Protein AF-A0A0F9L288-F1 (afdb_monomer)

Mean predicted aligned error: 5.24 Å

Foldseek 3Di:
DDDPPLVLLLVLLVVVQVCQAQVVPPPPDDLVNSCVVVVHDSVSSVVSNVVVCVVQVWDWDAFPVRDIHTDRCPPHPLNVVLLVVLVVLLVVQVVCCVPPVDDDDLLVSLVVSLCCSCPVVVSGDPSCSVVSSVVSSVSNVVSCVVVVVVVVVCVVPPD

Organism: NCBI:txid412755

Radius of gyration: 20.24 Å; Cα contacts (8 Å, |Δi|>4): 139; chains: 1; bounding box: 54×32×56 Å

Solvent-accessible surface area (backbone atoms only — not comparable to full-atom values): 9094 Å² total; per-residue (Å²): 134,85,72,54,70,68,58,50,48,45,52,54,19,51,50,52,46,62,62,20,27,63,87,44,63,87,61,83,72,53,66,64,62,60,21,60,79,69,77,45,59,56,70,58,40,52,55,37,35,50,54,51,34,64,78,65,56,40,47,75,45,61,48,98,85,65,48,67,27,40,43,50,77,84,75,35,66,52,61,56,50,50,54,52,52,50,50,57,50,50,54,50,51,51,50,45,26,74,76,67,70,47,84,84,57,66,67,61,54,32,53,57,46,47,50,43,38,33,77,72,64,60,61,45,57,69,90,45,45,68,58,49,41,56,54,50,38,54,56,50,54,66,72,35,48,68,56,55,51,48,54,52,50,45,58,71,76,77,104

Nearest PDB structures (foldseek):
  2h09-assembly1_A-2  TM=3.855E-01  e=2.113E-01  Escherichia coli
  8har-assembly1_B  TM=3.071E-01  e=1.374E-01  Streptomyces sp. KO-3988
  3hhg-assembly1_D  TM=3.409E-01  e=6.200E-01  Neisseria meningitidis serogroup B
  3eco-assembly1_A  TM=4.172E-01  e=1.724E+00  Staphylococcus aureus subsp. aureus Mu50
  2obp-assembly2_B  TM=4.384E-01  e=2.381E+00  Cupriavidus pinatubonensis JMP134

Sequence (159 aa):
RKVPHNLFKFFIAAYYVISRHPFSFPAHEPKKDFCLKFGLPVSSLEYCVEKITDSLNYIKILDDMNFPYFIDPKRDISLNFIKKLIKVKVDKAMMSFLLSNQSINSQILTEELVYEIIFRQKAFPEELFRQLYEIVFEYIERAFDDYHQYIKLQKKYFI

pLDDT: mean 90.77, std 8.03, range [44.53, 97.25]

Secondary structure (DSSP, 8-state):
-PPPHHHHHHHHHHHHHHHTSGGG-S----HHHHHHHHT--HHHHHHHHHHHHHHHTPEEEE-TT--EEEE-TTT-HHHHHHHHHHHHHHHHHHHHHHHH-PPP-HHHHHHHHHHIIIIIT--S-GGGHHHHHHHHHHHHHHHTHHHHHHHHHHHHHT-

Structure (mmCIF, N/CA/C/O backbone):
data_AF-A0A0F9L288-F1
#
_entry.id   AF-A0A0F9L288-F1
#
loop_
_atom_site.group_PDB
_atom_site.id
_atom_site.type_symbol
_atom_site.label_atom_id
_atom_site.label_alt_id
_atom_site.label_comp_id
_atom_site.label_asym_id
_atom_site.label_entity_id
_atom_site.label_seq_id
_atom_site.pdbx_PDB_ins_code
_atom_site.Cartn_x
_atom_site.Cartn_y
_atom_site.Cartn_z
_atom_site.occupancy
_atom_site.B_iso_or_equiv
_atom_site.auth_seq_id
_atom_site.auth_comp_id
_atom_site.auth_asym_id
_atom_site.auth_atom_id
_atom_site.pdbx_PDB_model_num
ATOM 1 N N . ARG A 1 1 ? 20.272 -17.267 -27.330 1.00 44.53 1 ARG A N 1
ATOM 2 C CA . ARG A 1 1 ? 18.807 -17.492 -27.459 1.00 44.53 1 ARG A CA 1
ATOM 3 C C . ARG A 1 1 ? 18.125 -16.126 -27.361 1.00 44.53 1 ARG A C 1
ATOM 5 O O . ARG A 1 1 ? 18.382 -15.445 -26.380 1.00 44.53 1 ARG A O 1
ATOM 12 N N . LYS A 1 2 ? 17.367 -15.670 -28.373 1.00 53.25 2 LYS A N 1
ATOM 13 C CA . LYS A 1 2 ? 16.670 -14.368 -28.314 1.00 53.25 2 LYS A CA 1
ATOM 14 C C . LYS A 1 2 ? 15.412 -14.524 -27.458 1.00 53.25 2 LYS A C 1
ATOM 16 O O . LYS A 1 2 ? 14.553 -15.333 -27.795 1.00 53.25 2 LYS A O 1
ATOM 21 N N . VAL A 1 3 ? 15.329 -13.794 -26.349 1.00 58.62 3 VAL A N 1
ATOM 22 C CA . VAL A 1 3 ? 14.095 -13.690 -25.560 1.00 58.62 3 VAL A CA 1
ATOM 23 C C . VAL A 1 3 ? 13.034 -13.033 -26.452 1.00 58.62 3 VAL A C 1
ATOM 25 O O . VAL A 1 3 ? 13.350 -12.025 -27.091 1.00 58.62 3 VAL A O 1
ATOM 28 N N . PRO A 1 4 ? 11.805 -13.576 -26.548 1.00 68.50 4 PRO A N 1
ATOM 29 C CA . PRO A 1 4 ? 10.732 -12.932 -27.295 1.00 68.50 4 PRO A CA 1
ATOM 30 C C . PRO A 1 4 ? 10.560 -11.485 -26.835 1.00 68.50 4 PRO A C 1
ATOM 32 O O . PRO A 1 4 ? 10.517 -11.220 -25.634 1.00 68.50 4 PRO A O 1
ATOM 35 N N . HIS A 1 5 ? 10.457 -10.547 -27.779 1.00 67.19 5 HIS A N 1
ATOM 36 C CA . HIS A 1 5 ? 10.475 -9.116 -27.466 1.00 67.19 5 HIS A CA 1
ATOM 37 C C . HIS A 1 5 ? 9.385 -8.729 -26.451 1.00 67.19 5 HIS A C 1
ATOM 39 O O . HIS A 1 5 ? 9.647 -7.955 -25.540 1.00 67.19 5 HIS A O 1
ATOM 45 N N . ASN A 1 6 ? 8.205 -9.353 -26.524 1.00 78.62 6 ASN A N 1
ATOM 46 C CA . ASN A 1 6 ? 7.125 -9.143 -25.555 1.00 78.62 6 ASN A CA 1
ATOM 47 C C . ASN A 1 6 ? 7.486 -9.628 -24.142 1.00 78.62 6 ASN A C 1
ATOM 49 O O . ASN A 1 6 ? 7.215 -8.928 -23.172 1.00 78.62 6 ASN A O 1
ATOM 53 N N . LEU A 1 7 ? 8.143 -10.785 -24.017 1.00 88.12 7 LEU A N 1
ATOM 54 C CA . LEU A 1 7 ? 8.556 -11.321 -22.717 1.00 88.12 7 LEU A CA 1
ATOM 55 C C . LEU A 1 7 ? 9.617 -10.430 -22.061 1.00 88.12 7 LEU A C 1
ATOM 57 O O . LEU A 1 7 ? 9.555 -10.188 -20.860 1.00 88.12 7 LEU A O 1
ATOM 61 N N . PHE A 1 8 ? 10.548 -9.893 -22.854 1.00 92.06 8 PHE A N 1
ATOM 62 C CA . PHE A 1 8 ? 11.544 -8.942 -22.360 1.00 92.06 8 PHE A CA 1
ATOM 63 C C . PHE A 1 8 ? 10.887 -7.677 -21.790 1.00 92.06 8 PHE A C 1
ATOM 65 O O . PHE A 1 8 ? 11.235 -7.253 -20.694 1.00 92.06 8 PHE A O 1
ATOM 72 N N . LYS A 1 9 ? 9.881 -7.114 -22.474 1.00 93.69 9 LYS A N 1
ATOM 73 C CA . LYS A 1 9 ? 9.147 -5.931 -21.989 1.00 93.69 9 LYS A CA 1
ATOM 74 C C . LYS A 1 9 ? 8.468 -6.175 -20.643 1.00 93.69 9 LYS A C 1
ATOM 76 O O . LYS A 1 9 ? 8.636 -5.373 -19.729 1.00 93.69 9 LYS A O 1
ATOM 81 N N . PHE A 1 10 ? 7.754 -7.294 -20.505 1.00 95.06 10 PHE A N 1
ATOM 82 C CA . PHE A 1 10 ? 7.113 -7.664 -19.240 1.00 95.06 10 PHE A CA 1
ATOM 83 C C . PHE A 1 10 ? 8.128 -7.931 -18.128 1.00 95.06 10 PHE A C 1
ATOM 85 O O . PHE A 1 10 ? 7.889 -7.546 -16.988 1.00 95.06 10 PHE A O 1
ATOM 92 N N . PHE A 1 11 ? 9.276 -8.529 -18.449 1.00 95.69 11 PHE A N 1
ATOM 93 C CA . PHE A 1 11 ? 10.349 -8.733 -17.480 1.00 95.69 11 PHE A CA 1
ATOM 94 C C . PHE A 1 11 ? 10.903 -7.401 -16.952 1.00 95.69 11 PHE A C 1
ATOM 96 O O . PHE A 1 11 ? 11.005 -7.212 -15.742 1.00 95.69 11 PHE A O 1
ATOM 103 N N . ILE A 1 12 ? 11.196 -6.447 -17.842 1.00 96.62 12 ILE A N 1
ATOM 104 C CA . ILE A 1 12 ? 11.671 -5.111 -17.455 1.00 96.62 12 ILE A CA 1
ATOM 105 C C . ILE A 1 12 ? 10.601 -4.336 -16.674 1.00 96.62 12 ILE A C 1
ATOM 107 O O . ILE A 1 12 ? 10.924 -3.660 -15.701 1.00 96.62 12 ILE A O 1
ATOM 111 N N . ALA A 1 13 ? 9.327 -4.467 -17.043 1.00 96.75 13 ALA A N 1
ATOM 112 C CA . ALA A 1 13 ? 8.226 -3.860 -16.300 1.00 96.75 13 ALA A CA 1
ATOM 113 C C . ALA A 1 13 ? 8.060 -4.459 -14.895 1.00 96.75 13 ALA A C 1
ATOM 115 O O . ALA A 1 13 ? 7.889 -3.715 -13.934 1.00 96.75 13 ALA A O 1
ATOM 116 N N . ALA A 1 14 ? 8.178 -5.780 -14.746 1.00 96.31 14 ALA A N 1
ATOM 117 C CA . ALA A 1 14 ? 8.169 -6.428 -13.437 1.00 96.31 14 ALA A CA 1
ATOM 118 C C . ALA A 1 14 ? 9.354 -5.962 -12.576 1.00 96.31 14 ALA A C 1
ATOM 120 O O . ALA A 1 14 ? 9.183 -5.669 -11.394 1.00 96.31 14 ALA A O 1
ATOM 121 N N . TYR A 1 15 ? 10.539 -5.822 -13.179 1.00 96.69 15 TYR A N 1
ATOM 122 C CA . TYR A 1 15 ? 11.702 -5.254 -12.503 1.00 96.69 15 TYR A CA 1
ATOM 123 C C . TYR A 1 15 ? 11.456 -3.806 -12.056 1.00 96.69 15 TYR A C 1
ATOM 125 O O . TYR A 1 15 ? 11.752 -3.472 -10.911 1.00 96.69 15 TYR A O 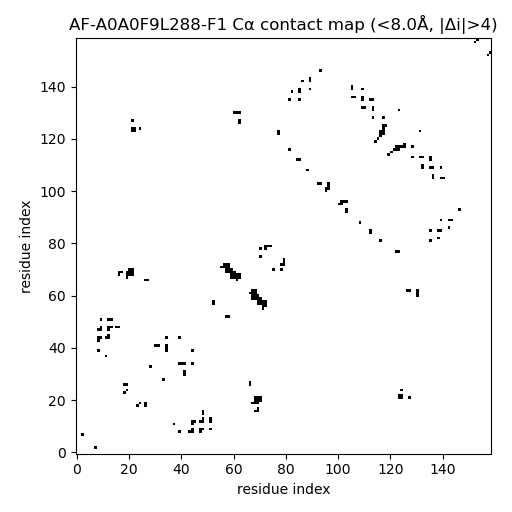1
ATOM 133 N N . TYR A 1 16 ? 10.841 -2.973 -12.906 1.00 97.25 16 TYR A N 1
ATOM 134 C CA . TYR A 1 16 ? 10.434 -1.615 -12.535 1.00 97.25 16 TYR A CA 1
ATOM 135 C C . TYR A 1 16 ? 9.504 -1.624 -11.318 1.00 97.25 16 TYR A C 1
ATOM 137 O O . TYR A 1 16 ? 9.786 -0.938 -10.342 1.00 97.25 16 TYR A O 1
ATOM 145 N N . VAL A 1 17 ? 8.449 -2.444 -11.327 1.00 96.81 17 VAL A N 1
ATOM 146 C CA . VAL A 1 17 ? 7.494 -2.554 -10.209 1.00 96.81 17 VAL A CA 1
ATOM 147 C C . VAL A 1 17 ? 8.201 -2.933 -8.903 1.00 96.81 17 VAL A C 1
ATOM 149 O O . VAL A 1 17 ? 7.980 -2.288 -7.883 1.00 96.81 17 VAL A O 1
ATOM 152 N N . ILE A 1 18 ? 9.099 -3.922 -8.932 1.00 94.44 18 ILE A N 1
ATOM 153 C CA . ILE A 1 18 ? 9.843 -4.369 -7.741 1.00 94.44 18 ILE A CA 1
ATOM 154 C C . ILE A 1 18 ? 10.833 -3.301 -7.258 1.00 94.44 18 ILE A C 1
ATOM 156 O O . ILE A 1 18 ? 10.930 -3.059 -6.058 1.00 94.44 18 ILE A O 1
ATOM 160 N N . SER A 1 19 ? 11.528 -2.614 -8.171 1.00 95.25 19 SER A N 1
ATOM 161 C CA . SER A 1 19 ? 12.429 -1.496 -7.828 1.00 95.25 19 SER A CA 1
ATOM 162 C C . SER A 1 19 ? 11.712 -0.282 -7.225 1.00 95.25 19 SER A C 1
ATOM 164 O O . SER A 1 19 ? 12.349 0.663 -6.770 1.00 95.25 19 SER A O 1
ATOM 166 N N . ARG A 1 20 ? 10.379 -0.306 -7.248 1.00 95.62 20 ARG A N 1
ATOM 167 C CA . ARG A 1 20 ? 9.469 0.708 -6.726 1.00 95.62 20 ARG A CA 1
ATOM 168 C C . ARG A 1 20 ? 8.700 0.198 -5.515 1.00 95.62 20 ARG A C 1
ATOM 170 O O . ARG A 1 20 ? 7.594 0.646 -5.248 1.00 95.62 20 ARG A O 1
ATOM 177 N N . HIS A 1 21 ? 9.263 -0.737 -4.763 1.00 95.50 21 HIS A N 1
ATOM 178 C CA . HIS A 1 21 ? 8.721 -1.074 -3.455 1.00 95.50 21 HIS A CA 1
ATOM 179 C C . HIS A 1 21 ? 8.879 0.123 -2.492 1.00 95.50 21 HIS A C 1
ATOM 181 O O . HIS A 1 21 ? 9.899 0.806 -2.584 1.00 95.50 21 HIS A O 1
ATOM 187 N N . PRO A 1 22 ? 7.955 0.393 -1.547 1.00 94.25 22 PRO A N 1
ATOM 188 C CA . PRO A 1 22 ? 8.105 1.492 -0.584 1.00 94.25 22 PRO A CA 1
ATOM 189 C C . PRO A 1 22 ? 9.451 1.518 0.153 1.00 94.25 22 PRO A C 1
ATOM 191 O O . PRO A 1 22 ? 10.029 2.578 0.335 1.00 94.25 22 PRO A O 1
ATOM 194 N N . PHE A 1 23 ? 10.027 0.358 0.489 1.00 92.12 23 PHE A N 1
ATOM 195 C CA . PHE A 1 23 ? 11.372 0.290 1.094 1.00 92.12 23 PHE A CA 1
ATOM 196 C C . PHE A 1 23 ? 12.525 0.754 0.196 1.00 92.12 23 PHE A C 1
ATOM 198 O O . PHE A 1 23 ? 13.647 0.893 0.671 1.00 92.12 23 PHE A O 1
ATOM 205 N N . SER A 1 24 ? 12.279 0.967 -1.092 1.00 92.44 24 SER A N 1
ATOM 206 C CA . SER A 1 24 ? 13.243 1.569 -2.010 1.00 92.44 24 SER A CA 1
ATOM 207 C C . SER A 1 24 ? 13.199 3.098 -1.982 1.00 92.44 24 SER A C 1
ATOM 209 O O . SER A 1 24 ? 13.935 3.723 -2.741 1.00 92.44 24 SER A O 1
ATOM 211 N N . PHE A 1 25 ? 12.352 3.711 -1.147 1.00 91.62 25 PHE A N 1
ATOM 212 C CA . PHE A 1 25 ? 12.327 5.158 -0.972 1.00 91.62 25 PHE A CA 1
ATOM 213 C C . PHE A 1 25 ? 13.705 5.694 -0.517 1.00 91.62 25 PHE A C 1
ATOM 215 O O . PHE A 1 25 ? 14.310 5.104 0.383 1.00 91.62 25 PHE A O 1
ATOM 222 N N . PRO A 1 26 ? 14.195 6.815 -1.086 1.00 91.50 26 PRO A N 1
ATOM 223 C CA . PRO A 1 26 ? 13.636 7.543 -2.229 1.00 91.50 26 PRO A CA 1
ATOM 224 C C . PRO A 1 26 ? 14.061 6.916 -3.569 1.00 91.50 26 PRO A C 1
ATOM 226 O O . PRO A 1 26 ? 15.244 6.875 -3.911 1.00 91.50 26 PRO A O 1
ATOM 229 N N . ALA A 1 27 ? 13.092 6.491 -4.385 1.00 90.31 27 ALA A N 1
ATOM 230 C CA . ALA A 1 27 ? 13.344 5.908 -5.706 1.00 90.31 27 ALA A CA 1
ATOM 231 C C . ALA A 1 27 ? 13.005 6.900 -6.832 1.00 90.31 27 ALA A C 1
ATOM 233 O O . ALA A 1 27 ? 12.198 6.607 -7.707 1.00 90.31 27 ALA A O 1
ATOM 234 N N . HIS A 1 28 ? 13.595 8.095 -6.853 1.00 92.56 28 HIS A N 1
ATOM 235 C CA . HIS A 1 28 ? 13.160 9.191 -7.744 1.00 92.56 28 HIS A CA 1
ATOM 236 C C . HIS A 1 28 ? 13.698 9.127 -9.186 1.00 92.56 28 HIS A C 1
ATOM 238 O O . HIS A 1 28 ? 13.868 10.149 -9.847 1.00 92.56 28 HIS A O 1
ATOM 244 N N . GLU A 1 29 ? 13.976 7.936 -9.717 1.00 93.88 29 GLU A N 1
ATOM 245 C CA . GLU A 1 29 ? 14.419 7.811 -11.109 1.00 93.88 29 GLU A CA 1
ATOM 246 C C . GLU A 1 29 ? 13.263 8.113 -12.092 1.00 93.88 29 GLU A C 1
ATOM 248 O O . GLU A 1 29 ? 12.198 7.502 -12.009 1.00 93.88 29 GLU A O 1
ATOM 253 N N . PRO A 1 30 ? 13.405 9.005 -13.078 1.00 94.31 30 PRO A N 1
ATOM 254 C CA . PRO A 1 30 ? 12.385 9.165 -14.111 1.00 94.31 30 PRO A CA 1
ATOM 255 C C . PRO A 1 30 ? 12.204 7.881 -14.933 1.00 94.31 30 PRO A C 1
ATOM 257 O O . PRO A 1 30 ? 13.173 7.222 -15.310 1.00 94.31 30 PRO A O 1
ATOM 260 N N . LYS A 1 31 ? 10.960 7.547 -15.316 1.00 94.12 31 LYS A N 1
ATOM 261 C CA . LYS A 1 31 ? 10.680 6.400 -16.211 1.00 94.12 31 LYS A CA 1
ATOM 262 C C . LYS A 1 31 ? 11.517 6.440 -17.489 1.00 94.12 31 LYS A C 1
ATOM 264 O O . LYS A 1 31 ? 11.915 5.390 -17.984 1.00 94.12 31 LYS A O 1
ATOM 269 N N . LYS A 1 32 ? 11.768 7.643 -18.019 1.00 95.44 32 LYS A N 1
ATOM 270 C CA . LYS A 1 32 ? 12.598 7.870 -19.206 1.00 95.44 32 LYS A CA 1
ATOM 271 C C . LYS A 1 32 ? 14.013 7.330 -19.001 1.00 95.44 32 LYS A C 1
ATOM 273 O O . LYS A 1 32 ? 14.487 6.573 -19.841 1.00 95.44 32 LYS A O 1
ATOM 278 N N . ASP A 1 33 ? 14.632 7.650 -17.872 1.00 96.25 33 ASP A N 1
ATOM 279 C CA . ASP A 1 33 ? 16.009 7.260 -17.569 1.00 96.25 33 ASP A CA 1
ATOM 280 C C . ASP A 1 33 ? 16.108 5.760 -17.288 1.00 96.25 33 ASP A C 1
ATOM 282 O O . ASP A 1 33 ? 16.983 5.083 -17.832 1.00 96.25 33 ASP A O 1
ATOM 286 N N . PHE A 1 34 ? 15.131 5.206 -16.564 1.00 96.19 34 PHE A N 1
ATOM 287 C CA . PHE A 1 34 ? 15.001 3.759 -16.391 1.00 96.19 34 PHE A CA 1
ATOM 288 C C . PHE A 1 34 ? 14.883 3.039 -17.745 1.00 96.19 34 PHE A C 1
ATOM 290 O O . PHE A 1 34 ? 15.587 2.069 -18.012 1.00 96.19 34 PHE A O 1
ATOM 297 N N . CYS A 1 35 ? 14.020 3.534 -18.635 1.00 95.81 35 CYS A N 1
ATOM 298 C CA . CYS A 1 35 ? 13.783 2.962 -19.960 1.00 95.81 35 CYS A CA 1
ATOM 299 C C . CYS A 1 35 ? 15.018 3.006 -20.871 1.00 95.81 35 CYS A C 1
ATOM 301 O O . CYS A 1 35 ? 15.262 2.049 -21.613 1.00 95.81 35 CYS A O 1
ATOM 303 N N . LEU A 1 36 ? 15.808 4.084 -20.803 1.00 96.00 36 LEU A N 1
ATOM 304 C CA . LEU A 1 36 ? 17.035 4.245 -21.586 1.00 96.00 36 LEU A CA 1
ATOM 305 C C . LEU A 1 36 ? 18.047 3.129 -21.297 1.00 96.00 36 LEU A C 1
ATOM 307 O O . LEU A 1 36 ? 18.654 2.612 -22.233 1.00 96.00 36 LEU A O 1
ATOM 311 N N . LYS A 1 37 ? 18.159 2.681 -20.038 1.00 95.56 37 LYS A N 1
ATOM 312 C CA . LYS A 1 37 ? 19.052 1.577 -19.632 1.00 95.56 37 LYS A CA 1
ATOM 313 C C . LYS A 1 37 ? 18.742 0.253 -20.335 1.00 95.56 37 LYS A C 1
ATOM 315 O O . LYS A 1 37 ? 19.631 -0.576 -20.501 1.00 95.56 37 LYS A O 1
ATOM 320 N N . PHE A 1 38 ? 17.491 0.055 -20.749 1.00 93.50 38 PHE A N 1
ATOM 321 C CA . PHE A 1 38 ? 17.011 -1.192 -21.349 1.00 93.50 38 PHE A CA 1
ATOM 322 C C . PHE A 1 38 ? 16.620 -1.051 -22.826 1.00 93.50 38 PHE A C 1
ATOM 324 O O . PHE A 1 38 ? 16.127 -2.014 -23.416 1.00 93.50 38 PHE A O 1
ATOM 331 N N . GLY A 1 39 ? 16.811 0.130 -23.428 1.00 92.88 39 GLY A N 1
ATOM 332 C CA . GLY A 1 39 ? 16.412 0.402 -24.812 1.00 92.88 39 GLY A CA 1
ATOM 333 C C . GLY A 1 39 ? 14.907 0.235 -25.052 1.00 92.88 39 GLY A C 1
ATOM 334 O O . GLY A 1 39 ? 14.497 -0.233 -26.115 1.00 92.88 39 GLY A O 1
ATOM 335 N N . LEU A 1 40 ? 14.079 0.560 -24.054 1.00 94.00 40 LEU A N 1
ATOM 336 C CA . LEU A 1 40 ? 12.630 0.353 -24.079 1.00 94.00 40 LEU A CA 1
ATOM 337 C C . LEU A 1 40 ? 11.885 1.685 -24.295 1.00 94.00 40 LEU A C 1
ATOM 339 O O . LEU A 1 40 ? 12.217 2.666 -23.642 1.00 94.00 40 LEU A O 1
ATOM 343 N N . PRO A 1 41 ? 10.849 1.765 -25.150 1.00 94.75 41 PRO A N 1
ATOM 344 C CA . PRO A 1 41 ? 9.984 2.944 -25.191 1.00 94.75 41 PRO A CA 1
ATOM 345 C C . PRO A 1 41 ? 9.179 3.099 -23.893 1.00 94.75 41 PRO A C 1
ATOM 347 O O . PRO A 1 41 ? 8.608 2.123 -23.405 1.00 94.75 41 PRO A O 1
ATOM 350 N N . VAL A 1 42 ? 9.049 4.329 -23.383 1.00 96.12 42 VAL A N 1
ATOM 351 C CA . VAL A 1 42 ? 8.296 4.615 -22.142 1.00 96.12 42 VAL A CA 1
ATOM 352 C C . VAL A 1 42 ? 6.855 4.105 -22.220 1.00 96.12 42 VAL A C 1
ATOM 354 O O . VAL A 1 42 ? 6.398 3.446 -21.295 1.00 96.12 42 VAL A O 1
ATOM 357 N N . SER A 1 43 ? 6.178 4.285 -23.356 1.00 95.75 43 SER A N 1
ATOM 358 C CA . SER A 1 43 ? 4.814 3.777 -23.569 1.00 95.75 43 SER A CA 1
ATOM 359 C C . SER A 1 43 ? 4.702 2.254 -23.435 1.00 95.75 43 SER A C 1
ATOM 361 O O . SER A 1 43 ? 3.697 1.738 -22.954 1.00 95.75 43 SER A O 1
ATOM 363 N N . SER A 1 44 ? 5.747 1.514 -23.8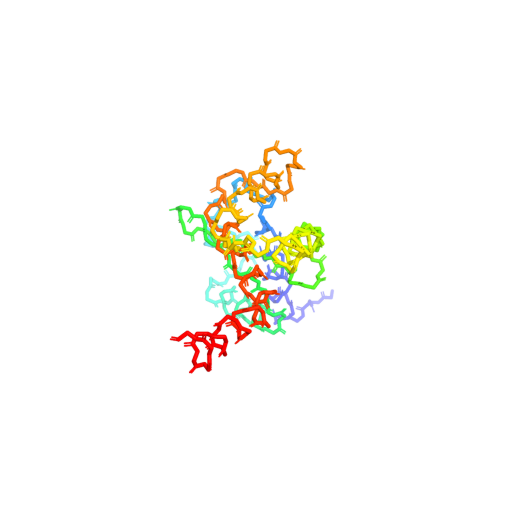27 1.00 94.69 44 SER A N 1
ATOM 364 C CA . SER A 1 44 ? 5.787 0.060 -23.646 1.00 94.69 44 SER A CA 1
ATOM 365 C C . SER A 1 44 ? 5.952 -0.318 -22.178 1.00 94.69 44 SER A C 1
ATOM 367 O O . SER A 1 44 ? 5.322 -1.279 -21.739 1.00 94.69 44 SER A O 1
ATOM 369 N N . LEU A 1 45 ? 6.780 0.420 -21.426 1.00 96.38 45 LEU A N 1
ATOM 370 C CA . LEU A 1 45 ? 6.900 0.229 -19.982 1.00 96.38 45 LEU A CA 1
ATOM 371 C C . LEU A 1 45 ? 5.555 0.490 -19.305 1.00 96.38 45 LEU A C 1
ATOM 373 O O . LEU A 1 45 ? 5.099 -0.351 -18.543 1.00 96.38 45 LEU A O 1
ATOM 377 N N . GLU A 1 46 ? 4.913 1.615 -19.609 1.00 96.06 46 GLU A N 1
ATOM 378 C CA . GLU A 1 46 ? 3.650 2.021 -18.989 1.00 96.06 46 GLU A CA 1
ATOM 379 C C . GLU A 1 46 ? 2.546 0.998 -19.208 1.00 96.06 46 GLU A C 1
ATOM 381 O O . GLU A 1 46 ? 1.962 0.535 -18.233 1.00 96.06 46 GLU A O 1
ATOM 386 N N . TYR A 1 47 ? 2.355 0.558 -20.453 1.00 95.75 47 TYR A N 1
ATOM 387 C CA . TYR A 1 47 ? 1.397 -0.495 -20.772 1.00 95.75 47 TYR A CA 1
ATOM 388 C C . TYR A 1 47 ? 1.676 -1.790 -19.994 1.00 95.75 47 TYR A C 1
ATOM 390 O O . TYR A 1 47 ? 0.766 -2.406 -19.445 1.00 95.75 47 TYR A O 1
ATOM 398 N N . CYS A 1 48 ? 2.937 -2.234 -19.943 1.00 95.94 48 CYS A N 1
ATOM 399 C CA . CYS A 1 48 ? 3.277 -3.486 -19.267 1.00 95.94 48 CYS A CA 1
ATOM 400 C C . CYS A 1 48 ? 3.130 -3.371 -17.746 1.00 95.94 48 CYS A C 1
ATOM 402 O O . CYS A 1 48 ? 2.657 -4.314 -17.118 1.00 95.94 48 CYS A O 1
ATOM 404 N N . VAL A 1 49 ? 3.520 -2.234 -17.163 1.00 96.94 49 VAL A N 1
ATOM 405 C CA . VAL A 1 49 ? 3.354 -1.953 -15.733 1.00 96.94 49 VAL A CA 1
ATOM 406 C C . VAL A 1 49 ? 1.874 -1.965 -15.378 1.00 96.94 49 VAL A C 1
ATOM 408 O O . VAL A 1 49 ? 1.507 -2.717 -14.487 1.00 96.94 49 VAL A O 1
ATOM 411 N N . GLU A 1 50 ? 1.033 -1.238 -16.117 1.00 96.56 50 GLU A N 1
ATOM 412 C CA . GLU A 1 50 ? -0.423 -1.220 -15.921 1.00 96.56 50 GLU A CA 1
ATOM 413 C C . GLU A 1 50 ? -1.013 -2.635 -15.985 1.00 96.56 50 GLU A C 1
ATOM 415 O O . GLU A 1 50 ? -1.684 -3.081 -15.058 1.00 96.56 50 GLU A O 1
ATOM 420 N N . LYS A 1 51 ? -0.663 -3.423 -17.011 1.00 95.56 51 LYS A N 1
ATOM 421 C CA . LYS A 1 51 ? -1.136 -4.812 -17.113 1.00 95.56 51 LYS A CA 1
ATOM 422 C C . LYS A 1 51 ? -0.702 -5.686 -15.942 1.00 95.56 51 LYS A C 1
ATOM 424 O O . LYS A 1 51 ? -1.495 -6.518 -15.501 1.00 95.56 51 LYS A O 1
ATOM 429 N N . ILE A 1 52 ? 0.527 -5.533 -15.448 1.00 94.56 52 ILE A N 1
ATOM 430 C CA . ILE A 1 52 ? 1.013 -6.277 -14.278 1.00 94.56 52 ILE A CA 1
ATOM 431 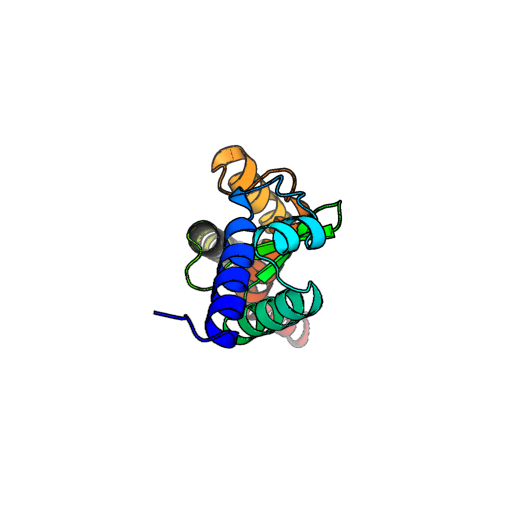C C . ILE A 1 52 ? 0.251 -5.842 -13.026 1.00 94.56 52 ILE A C 1
ATOM 433 O O . ILE A 1 52 ? -0.242 -6.701 -12.293 1.00 94.56 52 ILE A O 1
ATOM 437 N N . THR A 1 53 ? 0.148 -4.534 -12.781 1.00 96.25 53 THR A N 1
ATOM 438 C CA . THR A 1 53 ? -0.473 -4.007 -11.566 1.00 96.25 53 THR A CA 1
ATOM 439 C C . THR A 1 53 ? -1.952 -4.331 -11.500 1.00 96.25 53 THR A C 1
ATOM 441 O O . THR A 1 53 ? -2.410 -4.757 -10.444 1.00 96.25 53 THR A O 1
ATOM 444 N N . ASP A 1 54 ? -2.667 -4.239 -12.619 1.00 94.75 54 ASP A N 1
ATOM 445 C CA . ASP A 1 54 ? -4.098 -4.532 -12.683 1.00 94.75 54 ASP A CA 1
ATOM 446 C C . ASP A 1 54 ? -4.366 -6.031 -12.543 1.00 94.75 54 ASP A C 1
ATOM 448 O O . ASP A 1 54 ? -5.247 -6.446 -11.800 1.00 94.75 54 ASP A O 1
ATOM 452 N N . SER A 1 55 ? -3.578 -6.881 -13.213 1.00 94.19 55 SER A N 1
ATOM 453 C CA . SER A 1 55 ? -3.798 -8.336 -13.168 1.00 94.19 55 SER A CA 1
ATOM 454 C C . SER A 1 55 ? -3.514 -8.935 -11.789 1.00 94.19 55 SER A C 1
ATOM 456 O O . SER A 1 55 ? -4.080 -9.966 -11.423 1.00 94.19 55 SER A O 1
ATOM 458 N N . LEU A 1 56 ? -2.597 -8.324 -11.035 1.00 93.31 56 LEU A N 1
ATOM 459 C CA . LEU A 1 56 ? -2.172 -8.794 -9.716 1.00 93.31 56 LEU A CA 1
ATOM 460 C C . LEU A 1 56 ? -2.747 -7.951 -8.566 1.00 93.31 56 LEU A C 1
ATOM 462 O O . LEU A 1 56 ? -2.503 -8.280 -7.404 1.00 93.31 56 LEU A O 1
ATOM 466 N N . ASN A 1 57 ? -3.546 -6.926 -8.879 1.00 95.19 57 ASN A N 1
ATOM 467 C CA . ASN A 1 57 ? -4.133 -5.965 -7.942 1.00 95.19 57 ASN A CA 1
ATOM 468 C C . ASN A 1 57 ? -3.097 -5.279 -7.037 1.00 95.19 57 ASN A C 1
ATOM 470 O O . ASN A 1 57 ? -3.318 -5.139 -5.834 1.00 95.19 57 ASN A O 1
ATOM 474 N N . TYR A 1 58 ? -1.954 -4.869 -7.589 1.00 96.38 58 TYR A N 1
ATOM 475 C CA . TYR A 1 58 ? -0.969 -4.115 -6.812 1.00 96.38 58 TYR A CA 1
ATOM 476 C C . TYR A 1 58 ? -1.584 -2.826 -6.275 1.00 96.38 58 TYR A C 1
ATOM 478 O O . TYR A 1 58 ? -2.248 -2.086 -6.999 1.00 96.38 58 TYR A O 1
ATOM 486 N N . ILE A 1 59 ? -1.298 -2.529 -5.011 1.00 96.00 59 ILE A N 1
ATOM 487 C CA . ILE A 1 59 ? -1.619 -1.230 -4.431 1.00 96.00 59 ILE A CA 1
ATOM 488 C C . ILE A 1 59 ? -0.555 -0.259 -4.932 1.00 96.00 59 ILE A C 1
ATOM 490 O O . ILE A 1 59 ? 0.639 -0.478 -4.718 1.00 96.00 59 ILE A O 1
ATOM 494 N N . LYS A 1 60 ? -0.988 0.797 -5.616 1.00 96.25 60 LYS A N 1
ATOM 495 C CA . LYS A 1 60 ? -0.120 1.874 -6.085 1.00 96.25 60 LYS A CA 1
ATOM 496 C C . LYS A 1 60 ? -0.273 3.074 -5.162 1.00 96.25 60 LYS A C 1
ATOM 498 O O . LYS A 1 60 ? -1.377 3.586 -5.011 1.00 96.25 60 LYS A O 1
ATOM 503 N N . ILE A 1 61 ? 0.839 3.554 -4.623 1.00 95.50 61 ILE A N 1
ATOM 504 C CA . ILE A 1 61 ? 0.913 4.818 -3.887 1.00 95.50 61 ILE A CA 1
ATOM 505 C C . ILE A 1 61 ? 1.857 5.780 -4.602 1.00 95.50 61 ILE A C 1
ATOM 507 O O . ILE A 1 61 ? 2.689 5.355 -5.404 1.00 95.50 61 ILE A O 1
ATOM 511 N N . LEU A 1 62 ? 1.710 7.072 -4.339 1.00 94.75 62 LEU A N 1
ATOM 512 C CA . LEU A 1 62 ? 2.552 8.123 -4.901 1.00 94.75 62 LEU A CA 1
ATOM 513 C C . LEU A 1 62 ? 3.215 8.883 -3.758 1.00 94.75 62 LEU A C 1
ATOM 515 O O . LEU A 1 62 ? 2.528 9.204 -2.790 1.00 94.75 62 LEU A O 1
ATOM 519 N N . ASP A 1 63 ? 4.506 9.178 -3.873 1.00 93.44 63 ASP A N 1
ATOM 520 C CA . ASP A 1 63 ? 5.143 10.152 -2.980 1.00 93.44 63 ASP A CA 1
ATOM 521 C C . ASP A 1 63 ? 4.751 11.596 -3.337 1.00 93.44 63 ASP A C 1
ATOM 523 O O . ASP A 1 63 ? 4.020 11.850 -4.301 1.00 93.44 63 ASP A O 1
ATOM 527 N N . ASP A 1 64 ? 5.274 12.553 -2.573 1.00 90.81 64 ASP A N 1
ATOM 528 C CA . ASP A 1 64 ? 5.037 13.987 -2.774 1.00 90.81 64 ASP A CA 1
ATOM 529 C C . ASP A 1 64 ? 5.535 14.502 -4.137 1.00 90.81 64 ASP A C 1
ATOM 531 O O . ASP A 1 64 ? 5.059 15.520 -4.642 1.00 90.81 64 ASP A O 1
ATOM 535 N N . MET A 1 65 ? 6.470 13.788 -4.770 1.00 91.75 65 MET A N 1
ATOM 536 C CA . MET A 1 65 ? 6.983 14.079 -6.111 1.00 91.75 65 MET A CA 1
ATOM 537 C C . MET A 1 65 ? 6.222 13.323 -7.217 1.00 91.75 65 MET A C 1
ATOM 539 O O . MET A 1 65 ? 6.581 13.423 -8.392 1.00 91.75 65 MET A O 1
ATOM 543 N N . ASN A 1 66 ? 5.142 12.616 -6.874 1.00 92.44 66 ASN A N 1
ATOM 544 C CA . ASN A 1 66 ? 4.337 11.769 -7.755 1.00 92.44 66 ASN A CA 1
ATOM 545 C C . ASN A 1 66 ? 5.087 10.569 -8.362 1.00 92.44 66 ASN A C 1
ATOM 547 O O . ASN A 1 66 ? 4.656 10.023 -9.388 1.00 92.44 66 ASN A O 1
ATOM 551 N N . PHE A 1 67 ? 6.181 10.108 -7.751 1.00 94.56 67 PHE A N 1
ATOM 552 C CA . PHE A 1 67 ? 6.77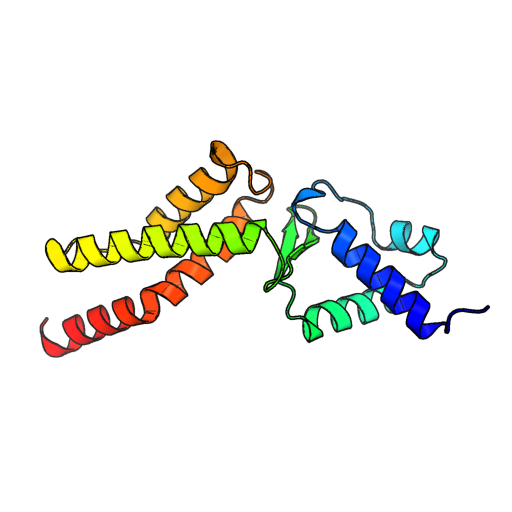9 8.835 -8.141 1.00 94.56 67 PHE A CA 1
ATOM 553 C C . PHE A 1 67 ? 5.954 7.670 -7.590 1.00 94.56 67 PHE A C 1
ATOM 555 O O . PHE A 1 67 ? 5.569 7.674 -6.420 1.00 94.56 67 PHE A O 1
ATOM 562 N N . PRO A 1 68 ? 5.672 6.651 -8.421 1.00 96.19 68 PRO A N 1
ATOM 563 C CA . PRO A 1 68 ? 4.863 5.528 -7.995 1.00 96.19 68 PRO A CA 1
ATOM 564 C C . PRO A 1 68 ? 5.671 4.522 -7.186 1.00 96.19 68 PRO A C 1
ATOM 566 O O . PRO A 1 68 ? 6.782 4.161 -7.578 1.00 96.19 68 PRO A O 1
ATOM 569 N N . TYR A 1 69 ? 5.045 4.001 -6.136 1.00 96.69 69 TYR A N 1
ATOM 570 C CA . TYR A 1 69 ? 5.474 2.814 -5.413 1.00 96.69 69 TYR A CA 1
ATOM 571 C C . TYR A 1 69 ? 4.376 1.757 -5.453 1.00 96.69 69 TYR A C 1
ATOM 573 O O . TYR A 1 69 ? 3.187 2.082 -5.491 1.00 96.69 69 TYR A O 1
ATOM 581 N N . PHE A 1 70 ? 4.772 0.489 -5.463 1.00 96.94 70 PHE A N 1
ATOM 582 C CA . PHE A 1 70 ? 3.865 -0.636 -5.641 1.00 96.94 70 PHE A CA 1
ATOM 583 C C . PHE A 1 70 ? 4.020 -1.649 -4.510 1.00 96.94 70 PHE A C 1
ATOM 585 O O . PHE A 1 70 ? 5.131 -2.052 -4.165 1.00 96.94 70 PHE A O 1
ATOM 592 N N . ILE A 1 71 ? 2.888 -2.091 -3.968 1.00 96.38 71 ILE A N 1
ATOM 593 C CA . ILE A 1 71 ? 2.808 -3.072 -2.884 1.00 96.38 71 ILE A CA 1
ATOM 594 C C . ILE A 1 71 ? 1.988 -4.264 -3.378 1.00 96.38 71 ILE A C 1
ATOM 596 O O . ILE A 1 71 ? 0.856 -4.099 -3.838 1.00 96.38 71 ILE A O 1
ATOM 600 N N . ASP A 1 72 ? 2.550 -5.470 -3.281 1.00 95.25 72 ASP A N 1
ATOM 601 C CA . ASP A 1 72 ? 1.823 -6.704 -3.594 1.00 95.25 72 ASP A CA 1
ATOM 602 C C . ASP A 1 72 ? 0.828 -7.002 -2.455 1.00 95.25 72 ASP A C 1
ATOM 604 O O . ASP A 1 72 ? 1.253 -7.317 -1.339 1.00 95.25 72 ASP A O 1
ATOM 608 N N . PRO A 1 73 ? -0.496 -6.966 -2.695 1.00 92.50 73 PRO A N 1
ATOM 609 C CA . PRO A 1 73 ? -1.487 -7.135 -1.635 1.00 92.50 73 PRO A CA 1
ATOM 610 C C . PRO A 1 73 ? -1.464 -8.521 -0.972 1.00 92.50 73 PRO A C 1
ATOM 612 O O . PRO A 1 73 ? -2.009 -8.677 0.127 1.00 92.50 73 PRO A O 1
ATOM 615 N N . LYS A 1 74 ? -0.912 -9.536 -1.651 1.00 91.31 74 LYS A N 1
ATOM 616 C CA . LYS A 1 74 ? -0.909 -10.941 -1.225 1.00 91.31 74 LYS A CA 1
ATOM 617 C C . LYS A 1 74 ? 0.422 -11.331 -0.595 1.00 91.31 74 LYS A C 1
ATOM 619 O O . LYS A 1 74 ? 0.434 -12.055 0.400 1.00 91.31 74 LYS A O 1
ATOM 624 N N . ARG A 1 75 ? 1.534 -10.908 -1.195 1.00 91.12 75 ARG A N 1
ATOM 625 C CA . ARG A 1 75 ? 2.873 -11.406 -0.844 1.00 91.12 75 ARG A CA 1
ATOM 626 C C . ARG A 1 75 ? 3.727 -10.409 -0.083 1.00 91.12 75 ARG A C 1
ATOM 628 O O . ARG A 1 75 ? 4.727 -10.840 0.486 1.00 91.12 75 ARG A O 1
ATOM 635 N N . ASP A 1 76 ? 3.353 -9.132 -0.042 1.00 93.69 76 ASP A N 1
ATOM 636 C CA . ASP A 1 76 ? 4.162 -8.153 0.671 1.00 93.69 76 ASP A CA 1
ATOM 637 C C . ASP A 1 76 ? 4.203 -8.445 2.179 1.00 93.69 76 ASP A C 1
ATOM 639 O O . ASP A 1 76 ? 3.176 -8.630 2.842 1.00 93.69 76 ASP A O 1
ATOM 643 N N . ILE A 1 77 ? 5.420 -8.528 2.718 1.00 90.94 77 ILE A 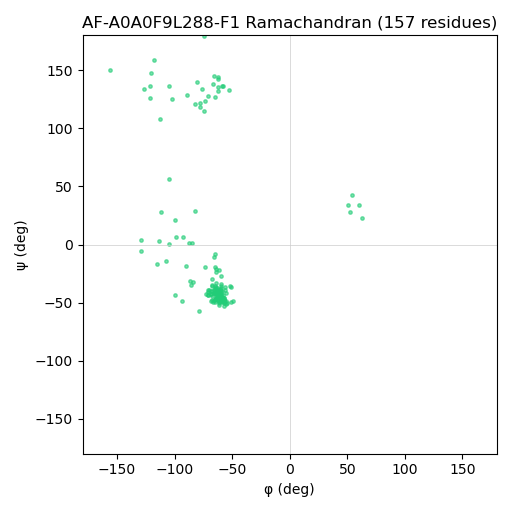N 1
ATOM 644 C CA . ILE A 1 77 ? 5.662 -8.923 4.109 1.00 90.94 77 ILE A CA 1
ATOM 645 C C . ILE A 1 77 ? 5.195 -7.811 5.048 1.00 90.94 77 ILE A C 1
ATOM 647 O O . ILE A 1 77 ? 4.520 -8.101 6.040 1.00 90.94 77 ILE A O 1
ATOM 651 N N . SER A 1 78 ? 5.500 -6.555 4.716 1.00 88.88 78 SER A N 1
ATOM 652 C CA . SER A 1 78 ? 5.127 -5.398 5.532 1.00 88.88 78 SER A CA 1
ATOM 653 C C . SER A 1 78 ? 3.621 -5.237 5.606 1.00 88.88 78 SER A C 1
ATOM 655 O O . SER A 1 78 ? 3.065 -5.134 6.697 1.00 88.88 78 SER A O 1
ATOM 657 N N . LEU A 1 79 ? 2.927 -5.315 4.474 1.00 92.56 79 LEU A N 1
ATOM 658 C CA . LEU A 1 79 ? 1.476 -5.230 4.428 1.00 92.56 79 LEU A CA 1
ATOM 659 C C . LEU A 1 79 ? 0.815 -6.376 5.197 1.00 92.56 79 LEU A C 1
ATOM 661 O O . LEU A 1 79 ? -0.148 -6.156 5.930 1.00 92.56 79 LEU A O 1
ATOM 665 N N . ASN A 1 80 ? 1.327 -7.602 5.072 1.00 93.12 80 ASN A N 1
ATOM 666 C CA . ASN A 1 80 ? 0.809 -8.742 5.827 1.00 93.12 80 ASN A CA 1
ATOM 667 C C . ASN A 1 80 ? 1.022 -8.583 7.340 1.00 93.12 80 ASN A C 1
ATOM 669 O O . ASN A 1 80 ? 0.166 -8.992 8.127 1.00 93.12 80 ASN A O 1
ATOM 673 N N . PHE A 1 81 ? 2.134 -7.980 7.760 1.00 91.69 81 PHE A N 1
ATOM 674 C CA . PHE A 1 81 ? 2.369 -7.612 9.154 1.00 91.69 81 PHE A CA 1
ATOM 675 C C . PHE A 1 81 ? 1.384 -6.533 9.630 1.00 91.69 81 PHE A C 1
ATOM 677 O O . PHE A 1 81 ? 0.722 -6.721 10.651 1.00 91.69 81 PHE A O 1
ATOM 684 N N . ILE A 1 82 ? 1.200 -5.468 8.846 1.00 92.25 82 ILE A N 1
ATOM 685 C CA . ILE A 1 82 ? 0.253 -4.378 9.124 1.00 92.25 82 ILE A CA 1
ATOM 686 C C . ILE A 1 82 ? -1.174 -4.920 9.283 1.00 92.25 82 ILE A C 1
ATOM 688 O O . ILE A 1 82 ? -1.827 -4.640 10.284 1.00 92.25 82 ILE A O 1
ATOM 692 N N . LYS A 1 83 ? -1.640 -5.779 8.367 1.00 93.38 83 LYS A N 1
ATOM 693 C CA . LYS A 1 83 ? -2.965 -6.425 8.445 1.00 93.38 83 LYS A CA 1
ATOM 694 C C . LYS A 1 83 ? -3.171 -7.201 9.748 1.00 93.38 83 LYS A C 1
ATOM 696 O O . LYS A 1 83 ? -4.259 -7.171 10.319 1.00 93.38 83 LYS A O 1
ATOM 701 N N . LYS A 1 84 ? -2.138 -7.895 10.235 1.00 93.00 84 LYS A N 1
ATOM 702 C CA . LYS A 1 84 ? -2.200 -8.619 11.515 1.00 93.00 84 LYS A CA 1
ATOM 703 C C . LYS A 1 84 ? -2.299 -7.661 12.700 1.00 93.00 84 LYS A C 1
ATOM 705 O O . LYS A 1 84 ? -3.101 -7.915 13.595 1.00 93.00 84 LYS A O 1
ATOM 710 N N . LEU A 1 85 ? -1.531 -6.569 12.699 1.00 92.50 85 LEU A N 1
ATOM 711 C CA . LEU A 1 85 ? -1.622 -5.538 13.738 1.00 92.50 85 LEU A CA 1
ATOM 712 C C . LEU A 1 85 ? -3.003 -4.878 13.764 1.00 92.50 85 LEU A C 1
ATOM 714 O O . LEU A 1 85 ? -3.587 -4.745 14.838 1.00 92.50 85 LEU A O 1
ATOM 718 N N . ILE A 1 86 ? -3.542 -4.533 12.590 1.00 93.19 86 ILE A N 1
ATOM 719 C CA . ILE A 1 86 ? -4.893 -3.980 12.443 1.00 93.19 86 ILE A CA 1
ATOM 720 C C . ILE A 1 86 ? -5.909 -4.919 13.082 1.00 93.19 86 ILE A C 1
ATOM 722 O O . ILE A 1 86 ? -6.666 -4.483 13.943 1.00 93.19 86 ILE A O 1
ATOM 726 N N . LYS A 1 87 ? -5.873 -6.214 12.743 1.00 92.88 87 LYS A N 1
ATOM 727 C CA . LYS A 1 87 ? -6.788 -7.205 13.319 1.00 92.88 87 LYS A CA 1
ATOM 728 C C . LYS A 1 87 ? -6.747 -7.209 14.850 1.00 92.88 87 LYS A C 1
ATOM 730 O O . LYS A 1 87 ? -7.784 -7.092 15.485 1.00 92.88 87 LYS A O 1
ATOM 735 N N . VAL A 1 88 ? -5.554 -7.275 15.446 1.00 92.50 88 VAL A N 1
ATOM 736 C CA . VAL A 1 88 ? -5.400 -7.290 16.913 1.00 92.50 88 VAL A CA 1
ATOM 737 C C . VAL A 1 88 ? -5.980 -6.026 17.562 1.00 92.50 88 VAL A C 1
ATOM 739 O O . VAL A 1 88 ? -6.615 -6.100 18.615 1.00 92.50 88 VAL A O 1
ATOM 742 N N . LYS A 1 89 ? -5.767 -4.857 16.951 1.00 91.94 89 LYS A N 1
ATOM 743 C CA . LYS A 1 89 ? -6.255 -3.572 17.471 1.00 91.94 89 LYS A CA 1
ATOM 744 C C . LYS A 1 89 ? -7.768 -3.424 17.313 1.00 91.94 89 LYS A C 1
ATOM 746 O O . LYS A 1 89 ? -8.421 -2.986 18.257 1.00 91.94 89 LYS A O 1
ATOM 751 N N . VAL A 1 90 ? -8.311 -3.826 16.166 1.00 92.19 90 VAL A N 1
ATOM 752 C CA . VAL A 1 90 ? -9.752 -3.846 15.882 1.00 92.19 90 VAL A CA 1
ATOM 753 C C . VAL A 1 90 ? -10.475 -4.784 16.844 1.00 92.19 90 VAL A C 1
ATOM 755 O O . VAL A 1 90 ? -11.428 -4.355 17.491 1.00 92.19 90 VAL A O 1
ATOM 758 N N . ASP A 1 91 ? -9.978 -6.011 17.024 1.00 90.81 91 ASP A N 1
ATOM 759 C CA . ASP A 1 91 ? -10.560 -6.990 17.950 1.00 90.81 91 ASP A CA 1
ATOM 760 C C . ASP A 1 91 ? -10.599 -6.424 19.381 1.00 90.81 91 ASP A C 1
ATOM 762 O O . ASP A 1 91 ? -11.613 -6.509 20.076 1.00 90.81 91 ASP A O 1
ATOM 766 N N . LYS A 1 92 ? -9.516 -5.766 19.817 1.00 91.38 92 LYS A N 1
ATOM 767 C CA . LYS A 1 92 ? -9.455 -5.115 21.132 1.00 91.38 92 LYS A CA 1
ATOM 768 C C . LYS A 1 92 ? -10.456 -3.964 21.258 1.00 91.38 92 LYS A C 1
ATOM 770 O O . LYS A 1 92 ? -11.135 -3.871 22.279 1.00 91.38 92 LYS A O 1
ATOM 775 N N . ALA A 1 93 ? -10.548 -3.096 20.252 1.00 91.25 93 ALA A N 1
ATOM 776 C CA . ALA A 1 93 ? -11.482 -1.972 20.249 1.00 91.25 93 ALA A CA 1
ATOM 777 C C . ALA A 1 93 ? -12.942 -2.452 20.278 1.00 91.25 93 ALA A C 1
ATOM 779 O O . ALA A 1 93 ? -13.744 -1.933 21.053 1.00 91.25 93 ALA A O 1
ATOM 780 N N . MET A 1 94 ? -13.262 -3.498 19.510 1.00 88.81 94 MET A N 1
ATOM 781 C CA . MET A 1 94 ? -14.579 -4.132 19.500 1.00 88.81 94 MET A CA 1
ATOM 782 C C . MET A 1 94 ? -14.944 -4.702 20.871 1.00 88.81 94 MET A C 1
ATOM 784 O O . MET A 1 94 ? -16.046 -4.479 21.365 1.00 88.81 94 MET A O 1
ATOM 788 N N . MET A 1 95 ? -14.015 -5.402 21.525 1.00 88.38 95 MET A N 1
ATOM 789 C CA . MET A 1 95 ? -14.248 -5.936 22.868 1.00 88.38 95 MET A CA 1
ATOM 790 C C . MET A 1 95 ? -14.484 -4.826 23.894 1.00 88.38 95 MET A C 1
ATOM 792 O O . MET A 1 95 ? -15.397 -4.942 24.712 1.00 88.38 95 MET A O 1
ATOM 796 N N . SER A 1 96 ? -13.717 -3.733 23.837 1.00 88.50 96 SER A N 1
ATOM 797 C CA . SER A 1 96 ? -13.962 -2.564 24.688 1.00 88.50 96 SER A CA 1
ATOM 798 C C . SER A 1 96 ? -15.350 -1.974 24.442 1.00 88.50 96 SER A C 1
ATOM 800 O O . SER A 1 96 ? -16.066 -1.690 25.403 1.00 88.50 96 SER A O 1
ATOM 802 N N . PHE A 1 97 ? -15.771 -1.848 23.182 1.00 87.50 97 PHE A N 1
ATOM 803 C CA . PHE A 1 97 ? -17.119 -1.399 22.843 1.00 87.50 97 PHE A CA 1
ATOM 804 C C . PHE A 1 97 ? -18.196 -2.321 23.431 1.00 87.50 97 PHE A C 1
ATOM 806 O O . PHE A 1 97 ? -19.098 -1.842 24.108 1.00 87.50 97 PHE A O 1
ATOM 813 N N . LEU A 1 98 ? -18.079 -3.638 23.264 1.00 85.50 98 LEU A N 1
ATOM 814 C CA . LEU A 1 98 ? -19.080 -4.588 23.762 1.00 85.50 98 LEU A CA 1
ATOM 815 C C . LEU A 1 98 ? -19.179 -4.616 25.295 1.00 85.50 98 LEU A C 1
ATOM 817 O O . LEU A 1 98 ? -20.273 -4.748 25.836 1.00 85.50 98 LEU A O 1
ATOM 821 N N . LEU A 1 99 ? -18.050 -4.501 26.000 1.00 88.94 99 LEU A N 1
ATOM 822 C CA . LEU A 1 99 ? -18.012 -4.590 27.464 1.00 88.94 99 LEU A CA 1
ATOM 823 C C . LEU A 1 99 ? -18.341 -3.268 28.163 1.00 88.94 99 LEU A C 1
ATOM 825 O O . LEU A 1 99 ? -18.867 -3.277 29.273 1.00 88.94 99 LEU A O 1
ATOM 829 N N . SER A 1 100 ? -17.985 -2.139 27.549 1.00 88.69 100 SER A N 1
ATOM 830 C CA . SER A 1 100 ? -18.009 -0.825 28.207 1.00 88.69 100 SER A CA 1
ATOM 831 C C . SER A 1 100 ? -18.741 0.264 27.422 1.00 88.69 100 SER A C 1
ATOM 833 O O . SER A 1 100 ? -18.768 1.413 27.856 1.00 88.69 100 SER A O 1
ATOM 835 N N . ASN A 1 101 ? -19.343 -0.084 26.279 1.00 80.94 101 ASN A N 1
ATOM 836 C CA . ASN A 1 101 ? -20.055 0.821 25.371 1.00 80.94 101 ASN A CA 1
ATOM 837 C C . ASN A 1 101 ? -19.230 2.058 24.959 1.00 80.94 101 ASN A C 1
ATOM 839 O O . ASN A 1 101 ? -19.776 3.124 24.674 1.00 80.94 101 ASN A O 1
ATOM 843 N N . GLN A 1 102 ? -17.901 1.923 24.948 1.00 82.06 102 GLN A N 1
ATOM 844 C CA . GLN A 1 102 ? -16.980 2.967 24.509 1.00 82.06 102 GLN A CA 1
ATOM 845 C C . GLN A 1 102 ? -17.035 3.100 22.991 1.00 82.06 102 GLN A C 1
ATOM 847 O O . GLN A 1 102 ? -16.798 2.128 22.275 1.00 82.06 102 GLN A O 1
ATOM 852 N N . SER A 1 103 ? -17.326 4.302 22.497 1.00 84.12 103 SER A N 1
ATOM 853 C CA . SER A 1 103 ? -17.360 4.561 21.061 1.00 84.12 103 SER A CA 1
ATOM 854 C C . SER A 1 103 ? -15.989 4.336 20.427 1.00 84.12 103 SER A C 1
ATOM 856 O O . SER A 1 103 ? -14.960 4.785 20.931 1.00 84.12 103 SER A O 1
ATOM 858 N N . ILE A 1 104 ? -15.990 3.663 19.279 1.00 87.25 104 ILE A N 1
ATOM 859 C CA . ILE A 1 104 ? -14.785 3.441 18.484 1.00 87.25 104 ILE A CA 1
ATOM 860 C C . ILE A 1 104 ? -14.619 4.606 17.506 1.00 87.25 104 ILE A C 1
ATOM 862 O O . ILE A 1 104 ? -15.554 4.943 16.776 1.00 87.25 104 ILE A O 1
ATOM 866 N N . ASN A 1 105 ? -13.427 5.204 17.493 1.00 89.31 105 ASN A N 1
ATOM 867 C CA . ASN A 1 105 ? -13.017 6.214 16.523 1.00 89.31 105 ASN A CA 1
ATOM 868 C C . ASN A 1 105 ? -11.902 5.634 15.639 1.00 89.31 105 ASN A C 1
ATOM 870 O O . ASN A 1 105 ? -10.771 5.444 16.094 1.00 89.31 105 ASN A O 1
ATOM 874 N N . SER A 1 106 ? -12.235 5.345 14.381 1.00 91.88 106 SER A N 1
ATOM 875 C CA . SER A 1 106 ? -11.314 4.738 13.420 1.00 91.88 106 SER A CA 1
ATOM 876 C C . SER A 1 106 ? -10.124 5.633 13.089 1.00 91.88 106 SER A C 1
ATOM 878 O O . SER A 1 106 ? -9.027 5.123 12.876 1.00 91.88 106 SER A O 1
ATOM 880 N N . GLN A 1 107 ? -10.302 6.957 13.076 1.00 93.81 107 GLN A N 1
ATOM 881 C CA . GLN A 1 107 ? -9.230 7.909 12.782 1.00 93.81 107 GLN A CA 1
ATOM 882 C C . GLN A 1 107 ? -8.141 7.852 13.855 1.00 93.81 107 GLN A C 1
ATOM 884 O O . GLN A 1 107 ? -6.973 7.686 13.516 1.00 93.81 107 GLN A O 1
ATOM 889 N N . ILE A 1 108 ? -8.524 7.887 15.136 1.00 92.56 108 ILE A N 1
ATOM 890 C CA . ILE A 1 108 ? -7.578 7.776 16.261 1.00 92.56 108 ILE A CA 1
ATOM 891 C C . ILE A 1 108 ? -6.856 6.426 16.211 1.00 92.56 108 ILE A C 1
ATOM 893 O O . ILE A 1 108 ? -5.633 6.367 16.324 1.00 92.56 108 ILE A O 1
ATOM 897 N N . LEU A 1 109 ? -7.597 5.337 15.975 1.00 93.75 109 LEU A N 1
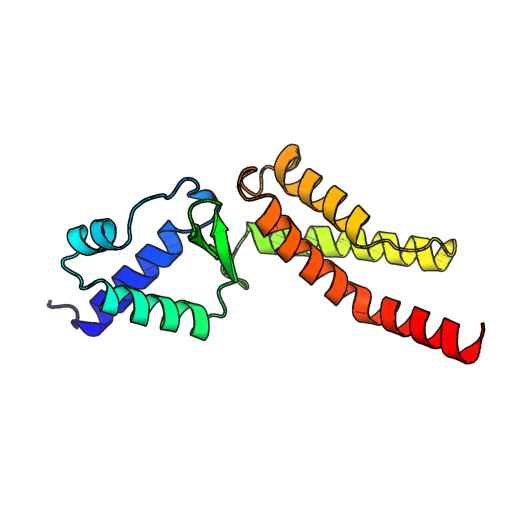ATOM 898 C CA . LEU A 1 109 ? -7.005 4.003 15.871 1.00 93.75 109 LEU A CA 1
ATOM 899 C C . LEU A 1 109 ? -5.989 3.911 14.723 1.00 93.75 109 LEU A C 1
ATOM 901 O O . LEU A 1 109 ? -4.949 3.268 14.865 1.00 93.75 109 LEU A O 1
ATOM 905 N N . THR A 1 110 ? -6.288 4.566 13.600 1.00 96.31 110 THR A N 1
ATOM 906 C CA . THR A 1 110 ? -5.399 4.652 12.436 1.00 96.31 110 THR A CA 1
ATOM 907 C C . THR A 1 110 ? -4.130 5.420 12.782 1.00 96.31 110 THR A C 1
ATOM 909 O O . THR A 1 110 ? -3.042 4.912 12.524 1.00 96.31 110 THR A O 1
ATOM 912 N N . GLU A 1 111 ? -4.239 6.601 13.396 1.00 94.88 111 GLU A N 1
ATOM 913 C CA . GLU A 1 111 ? -3.081 7.412 13.802 1.00 94.88 111 GLU A CA 1
ATOM 914 C C . GLU A 1 111 ? -2.146 6.635 14.733 1.00 94.88 111 GLU A C 1
ATOM 916 O O . GLU A 1 111 ? -0.940 6.564 14.486 1.00 94.88 111 GLU A O 1
ATOM 921 N N . GLU A 1 112 ? -2.699 5.984 15.760 1.00 93.81 112 GLU A N 1
ATOM 922 C CA . GLU A 1 112 ? -1.927 5.162 16.695 1.00 93.81 112 GLU A CA 1
ATOM 923 C C . GLU A 1 112 ? -1.200 4.009 15.992 1.00 93.81 112 GLU A C 1
ATOM 925 O O . GLU A 1 112 ? -0.035 3.726 16.288 1.00 93.81 112 GLU A O 1
ATOM 930 N N . LEU A 1 113 ? -1.882 3.333 15.062 1.00 94.75 113 LEU A N 1
ATOM 931 C CA . LEU A 1 113 ? -1.322 2.217 14.306 1.00 94.75 113 LEU A CA 1
ATOM 932 C C . LEU A 1 113 ? -0.220 2.666 13.354 1.00 94.75 113 LEU A C 1
ATOM 934 O O . LEU A 1 113 ? 0.848 2.061 13.340 1.00 94.75 113 LEU A O 1
ATOM 938 N N . VAL A 1 114 ? -0.454 3.718 12.574 1.00 95.31 114 VAL A N 1
ATOM 939 C CA . VAL A 1 114 ? 0.531 4.258 11.630 1.00 95.31 114 VAL A CA 1
ATOM 940 C C . VAL A 1 114 ? 1.774 4.722 12.386 1.00 95.31 114 VAL A C 1
ATOM 942 O O . VAL A 1 114 ? 2.891 4.380 11.994 1.00 95.31 114 VAL A O 1
ATOM 945 N N . TYR A 1 115 ? 1.590 5.405 13.520 1.00 94.25 115 TYR A N 1
ATOM 946 C CA . TYR A 1 115 ? 2.692 5.803 14.391 1.00 94.25 115 TYR A CA 1
ATOM 947 C C . TYR A 1 115 ? 3.490 4.591 14.896 1.00 94.25 115 TYR A C 1
ATOM 949 O O . TYR A 1 115 ? 4.721 4.582 14.863 1.00 94.25 115 TYR A O 1
ATOM 957 N N . GLU A 1 116 ? 2.808 3.531 15.334 1.00 93.56 116 GLU A N 1
ATOM 958 C CA . GLU A 1 116 ? 3.450 2.284 15.753 1.00 93.56 116 GLU A CA 1
ATOM 959 C C . GLU A 1 116 ? 4.229 1.620 14.601 1.00 93.56 116 GLU A C 1
ATOM 961 O O . GLU A 1 116 ? 5.379 1.214 14.789 1.00 93.56 116 GLU A O 1
ATOM 966 N N . ILE A 1 117 ? 3.647 1.551 13.402 1.00 92.94 117 ILE A N 1
ATOM 967 C CA . ILE A 1 117 ? 4.243 0.916 12.217 1.00 92.94 117 ILE A CA 1
ATOM 968 C C . ILE A 1 117 ? 5.519 1.644 11.771 1.00 92.94 117 ILE A C 1
ATOM 970 O O . ILE A 1 117 ? 6.533 0.990 11.510 1.00 92.94 117 ILE A O 1
ATOM 974 N N . ILE A 1 118 ? 5.488 2.976 11.703 1.00 92.62 118 ILE A N 1
ATOM 975 C CA . ILE A 1 118 ? 6.613 3.788 11.220 1.00 92.62 118 ILE A CA 1
ATOM 976 C C . ILE A 1 118 ? 7.682 3.927 12.302 1.00 92.62 118 ILE A C 1
ATOM 978 O O . ILE A 1 118 ? 8.827 3.526 12.103 1.00 92.62 118 ILE A O 1
ATOM 982 N N . PHE A 1 119 ? 7.324 4.441 13.478 1.00 92.44 119 PHE A N 1
ATOM 983 C CA . PHE A 1 119 ? 8.327 4.883 14.449 1.00 92.44 119 PHE A CA 1
ATOM 984 C C . PHE A 1 119 ? 8.817 3.769 15.371 1.00 92.44 119 PHE A C 1
ATOM 986 O O . PHE A 1 119 ? 9.974 3.791 15.796 1.00 92.44 119 PHE A O 1
ATOM 993 N N . ARG A 1 120 ? 7.969 2.781 15.688 1.00 90.81 120 ARG A N 1
ATOM 994 C CA . ARG A 1 120 ? 8.365 1.661 16.561 1.00 90.81 120 ARG A CA 1
ATOM 995 C C . ARG A 1 120 ? 8.865 0.469 15.761 1.00 90.81 120 ARG A C 1
ATOM 997 O O . ARG A 1 120 ? 9.923 -0.066 16.075 1.00 90.81 120 ARG A O 1
ATOM 1004 N N . GLN A 1 121 ? 8.110 0.062 14.744 1.00 89.38 121 GLN A N 1
ATOM 1005 C CA . GLN A 1 121 ? 8.404 -1.149 13.974 1.00 89.38 121 GLN A CA 1
ATOM 1006 C C . GLN A 1 121 ? 9.304 -0.889 12.761 1.00 89.38 121 GLN A C 1
ATOM 1008 O O . GLN A 1 121 ? 9.894 -1.836 12.246 1.00 89.38 121 GLN A O 1
ATOM 1013 N N . LYS A 1 122 ? 9.422 0.368 12.302 1.00 87.44 122 LYS A N 1
ATOM 1014 C CA . LYS A 1 122 ? 10.188 0.749 11.099 1.00 87.44 122 LYS A CA 1
ATOM 1015 C C . LYS A 1 122 ? 9.820 -0.097 9.875 1.00 87.44 122 LYS A C 1
ATOM 1017 O O . LYS A 1 122 ? 10.665 -0.416 9.042 1.00 87.44 122 LYS A O 1
ATOM 1022 N N . ALA A 1 123 ? 8.548 -0.484 9.779 1.00 85.38 123 ALA A N 1
ATOM 1023 C CA . ALA A 1 123 ? 8.043 -1.367 8.730 1.00 85.38 123 ALA A CA 1
ATOM 1024 C C . ALA A 1 123 ? 7.604 -0.603 7.466 1.00 85.38 123 ALA A C 1
ATOM 1026 O O . ALA A 1 123 ? 7.134 -1.218 6.507 1.00 85.38 123 ALA A O 1
ATOM 1027 N N . PHE A 1 124 ? 7.759 0.724 7.463 1.00 89.38 124 PHE A N 1
ATOM 1028 C CA . PHE A 1 124 ? 7.470 1.607 6.338 1.00 89.38 124 PHE A CA 1
ATOM 1029 C C . PHE A 1 124 ? 8.286 2.910 6.455 1.00 89.38 124 PHE A C 1
ATOM 1031 O O . PHE A 1 124 ? 8.570 3.314 7.586 1.00 89.38 124 PHE A O 1
ATOM 1038 N N . PRO A 1 125 ? 8.664 3.565 5.339 1.00 91.56 125 PRO A N 1
ATOM 1039 C CA . PRO A 1 125 ? 9.298 4.886 5.373 1.00 91.56 125 PRO A CA 1
ATOM 1040 C C . PRO A 1 125 ? 8.383 5.951 5.983 1.00 91.56 125 PRO A C 1
ATOM 1042 O O . PRO A 1 125 ? 7.171 5.935 5.758 1.00 91.56 125 PRO A O 1
ATOM 1045 N N . GLU A 1 126 ? 8.970 6.890 6.722 1.00 93.25 126 GLU A N 1
ATOM 1046 C CA . GLU A 1 126 ? 8.242 7.992 7.362 1.00 93.25 126 GLU A CA 1
ATOM 1047 C C . GLU A 1 126 ? 7.672 8.966 6.329 1.00 93.25 126 GLU A C 1
ATOM 1049 O O . GLU A 1 126 ? 6.561 9.463 6.475 1.00 93.25 126 GLU A O 1
ATOM 1054 N N . GLU A 1 127 ? 8.388 9.177 5.231 1.00 92.81 127 GLU A N 1
ATOM 1055 C CA . GLU A 1 127 ? 8.006 10.087 4.153 1.00 92.81 127 GLU A CA 1
ATOM 1056 C C . GLU A 1 127 ? 6.734 9.635 3.427 1.00 92.81 127 GLU A C 1
ATOM 1058 O O . GLU A 1 127 ? 6.061 10.435 2.786 1.00 92.81 127 GLU A O 1
ATOM 1063 N N . LEU A 1 128 ? 6.369 8.358 3.560 1.00 92.25 128 LEU A N 1
ATOM 1064 C CA . LEU A 1 128 ? 5.143 7.795 3.003 1.00 92.25 128 LEU A CA 1
ATOM 1065 C C . LEU A 1 128 ? 4.028 7.671 4.056 1.00 92.25 128 LEU A C 1
ATOM 1067 O O . LEU A 1 128 ? 3.096 6.878 3.884 1.00 92.25 128 LEU A O 1
ATOM 1071 N N . PHE A 1 129 ? 4.112 8.434 5.154 1.00 93.19 129 PHE A N 1
ATOM 1072 C CA . PHE A 1 129 ? 3.149 8.415 6.259 1.00 93.19 129 PHE A CA 1
ATOM 1073 C C . PHE A 1 129 ? 1.712 8.573 5.774 1.00 93.19 129 PHE A C 1
ATOM 1075 O O . PHE A 1 129 ? 0.843 7.789 6.150 1.00 93.19 129 PHE A O 1
ATOM 1082 N N . ARG A 1 130 ? 1.452 9.570 4.923 1.00 93.38 130 ARG A N 1
ATOM 1083 C CA . ARG A 1 130 ? 0.098 9.870 4.443 1.00 93.38 130 ARG A CA 1
ATOM 1084 C C . ARG A 1 130 ? -0.483 8.702 3.649 1.00 93.38 130 ARG A C 1
ATOM 1086 O O . ARG A 1 130 ? -1.627 8.314 3.852 1.00 93.38 130 ARG A O 1
ATOM 1093 N N . GLN A 1 131 ? 0.322 8.123 2.772 1.00 94.31 131 GLN A N 1
ATOM 1094 C CA . GLN A 1 131 ? -0.064 7.013 1.913 1.00 94.31 131 GLN A CA 1
ATOM 1095 C C . GLN A 1 131 ? -0.316 5.757 2.751 1.00 94.31 131 GLN A C 1
ATOM 1097 O O . GLN A 1 131 ? -1.279 5.030 2.514 1.00 94.31 131 GLN A O 1
ATOM 1102 N N . LEU A 1 132 ? 0.516 5.517 3.769 1.00 94.62 132 LEU A N 1
ATOM 1103 C CA . LEU A 1 132 ? 0.288 4.439 4.721 1.00 94.62 132 LEU A CA 1
ATOM 1104 C C . LEU A 1 132 ? -0.991 4.667 5.533 1.00 94.62 132 LEU A C 1
ATOM 1106 O O . LEU A 1 132 ? -1.743 3.717 5.735 1.00 94.62 132 LEU A O 1
ATOM 1110 N N . TYR A 1 133 ? -1.252 5.900 5.971 1.00 96.25 133 TYR A N 1
ATOM 1111 C CA . TYR A 1 133 ? -2.472 6.253 6.691 1.00 96.25 133 TYR A CA 1
ATOM 1112 C C . TYR A 1 133 ? -3.715 5.902 5.881 1.00 96.25 133 TYR A C 1
ATOM 1114 O O . TYR A 1 133 ? -4.593 5.218 6.394 1.00 96.25 133 TYR A O 1
ATOM 1122 N N . GLU A 1 134 ? -3.766 6.301 4.611 1.00 95.19 134 GLU A N 1
ATOM 1123 C CA . GLU A 1 134 ? -4.895 6.009 3.721 1.00 95.19 134 GLU A CA 1
ATOM 1124 C C . GLU A 1 134 ? -5.117 4.494 3.568 1.00 95.19 134 GLU A C 1
ATOM 1126 O O . GLU A 1 134 ? -6.244 4.017 3.711 1.00 95.19 134 GLU A O 1
ATOM 1131 N N . ILE A 1 135 ? -4.039 3.720 3.381 1.00 94.56 135 ILE A N 1
ATOM 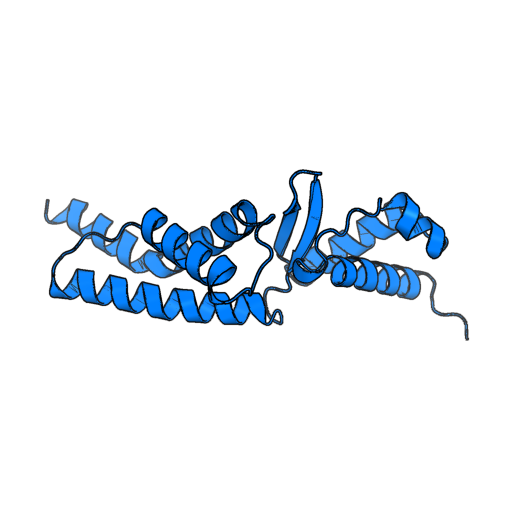1132 C CA . ILE A 1 135 ? -4.108 2.253 3.312 1.00 94.56 135 ILE A CA 1
ATOM 1133 C C . ILE A 1 135 ? -4.644 1.667 4.626 1.00 94.56 135 ILE A C 1
ATOM 1135 O O . ILE A 1 135 ? -5.559 0.844 4.616 1.00 94.56 135 ILE A O 1
ATOM 1139 N N . VAL A 1 136 ? -4.059 2.049 5.764 1.00 95.56 136 VAL A N 1
ATOM 1140 C CA . VAL A 1 136 ? -4.417 1.505 7.083 1.00 95.56 136 VAL A CA 1
ATOM 1141 C C . VAL A 1 136 ? -5.855 1.866 7.445 1.00 95.56 136 VAL A C 1
ATOM 1143 O O . VAL A 1 136 ? -6.588 0.991 7.904 1.00 95.56 136 VAL A O 1
ATOM 1146 N N . PHE A 1 137 ? -6.271 3.106 7.185 1.00 96.25 137 PHE A N 1
ATOM 1147 C CA . PHE A 1 137 ? -7.633 3.577 7.410 1.00 96.25 137 PHE A CA 1
ATOM 1148 C C . PHE A 1 137 ? -8.641 2.733 6.630 1.00 96.25 137 PHE A C 1
ATOM 1150 O O . PHE A 1 137 ? -9.596 2.226 7.211 1.00 96.25 137 PHE A O 1
ATOM 1157 N N . GLU A 1 138 ? -8.393 2.488 5.340 1.00 94.50 138 GLU A N 1
ATOM 1158 C CA . GLU A 1 138 ? -9.275 1.658 4.517 1.00 94.50 138 GLU A CA 1
ATOM 1159 C C . GLU A 1 138 ? -9.396 0.222 5.057 1.00 94.50 138 GLU A C 1
ATOM 1161 O O . GLU A 1 138 ? -10.486 -0.351 5.081 1.00 94.50 138 GLU A O 1
ATOM 1166 N N . TYR A 1 139 ? -8.295 -0.372 5.528 1.00 93.94 139 TYR A N 1
ATOM 1167 C CA . TYR A 1 139 ? -8.338 -1.697 6.153 1.00 93.94 139 TYR A CA 1
ATOM 1168 C C . TYR A 1 139 ? -9.093 -1.707 7.486 1.00 93.94 139 TYR A C 1
ATOM 1170 O O . TYR A 1 139 ? -9.755 -2.701 7.783 1.00 93.94 139 TYR A O 1
ATOM 1178 N N . ILE A 1 140 ? -8.988 -0.641 8.281 1.00 94.44 140 ILE A N 1
ATOM 1179 C CA . ILE A 1 140 ? -9.703 -0.501 9.554 1.00 94.44 140 ILE A CA 1
ATOM 1180 C C . ILE A 1 140 ? -11.203 -0.339 9.314 1.00 94.44 140 ILE A C 1
ATOM 1182 O O . ILE A 1 140 ? -11.977 -1.074 9.917 1.00 94.44 140 ILE A O 1
ATOM 1186 N N . GLU A 1 141 ? -11.611 0.552 8.410 1.00 94.00 141 GLU A N 1
ATOM 1187 C CA . GLU A 1 141 ? -13.027 0.772 8.085 1.00 94.00 141 GLU A CA 1
ATOM 1188 C C . GLU A 1 141 ? -13.686 -0.524 7.605 1.00 94.00 141 GLU A C 1
ATOM 1190 O O . GLU A 1 141 ? -14.714 -0.926 8.140 1.00 94.00 141 GLU A O 1
ATOM 1195 N N . ARG A 1 142 ? -13.027 -1.259 6.697 1.00 91.69 142 ARG A N 1
ATOM 1196 C CA . ARG A 1 142 ? -13.504 -2.581 6.252 1.00 91.69 142 ARG A CA 1
ATOM 1197 C C . ARG A 1 142 ? -13.611 -3.588 7.396 1.00 91.69 142 ARG A C 1
ATOM 1199 O O . ARG A 1 142 ? -14.493 -4.438 7.395 1.00 91.69 142 ARG A O 1
ATOM 1206 N N . ALA A 1 143 ? -12.702 -3.536 8.367 1.00 89.31 143 ALA A N 1
ATOM 1207 C CA . ALA A 1 143 ? -12.757 -4.418 9.528 1.00 89.31 143 ALA A CA 1
ATOM 1208 C C . ALA A 1 143 ? -13.878 -4.029 10.513 1.00 89.31 143 ALA A C 1
ATOM 1210 O O . ALA A 1 143 ? -14.305 -4.864 11.310 1.00 89.31 143 ALA A O 1
ATOM 1211 N N . PHE A 1 144 ? -14.375 -2.791 10.443 1.00 89.69 144 PHE A N 1
ATOM 1212 C CA . PHE A 1 144 ? -15.480 -2.283 11.251 1.00 89.69 144 PHE A CA 1
ATOM 1213 C C . PHE A 1 144 ? -16.838 -2.276 10.540 1.00 89.69 144 PHE A C 1
ATOM 1215 O O . PHE A 1 144 ? -17.809 -1.823 11.146 1.00 89.69 144 PHE A O 1
ATOM 1222 N N . ASP A 1 145 ? -16.963 -2.824 9.328 1.00 87.75 145 ASP A N 1
ATOM 1223 C CA . ASP A 1 145 ? -18.232 -2.871 8.581 1.00 87.75 145 ASP A CA 1
ATOM 1224 C C . ASP A 1 145 ? -19.403 -3.406 9.435 1.00 87.75 145 ASP A C 1
ATOM 1226 O O . ASP A 1 145 ? -20.449 -2.755 9.547 1.00 87.75 145 ASP A O 1
ATOM 1230 N N . ASP A 1 146 ? -19.200 -4.532 10.130 1.00 77.62 146 ASP A N 1
ATOM 1231 C CA . ASP A 1 146 ? -20.210 -5.137 11.013 1.00 77.62 146 ASP A CA 1
ATOM 1232 C C . ASP A 1 146 ? -20.578 -4.220 12.195 1.00 77.62 146 ASP A C 1
ATOM 1234 O O . ASP A 1 146 ? -21.750 -4.091 12.565 1.00 77.62 146 ASP A O 1
ATOM 1238 N N . TYR A 1 147 ? -19.591 -3.530 12.777 1.00 81.69 147 TYR A N 1
ATOM 1239 C CA . TYR A 1 147 ? -19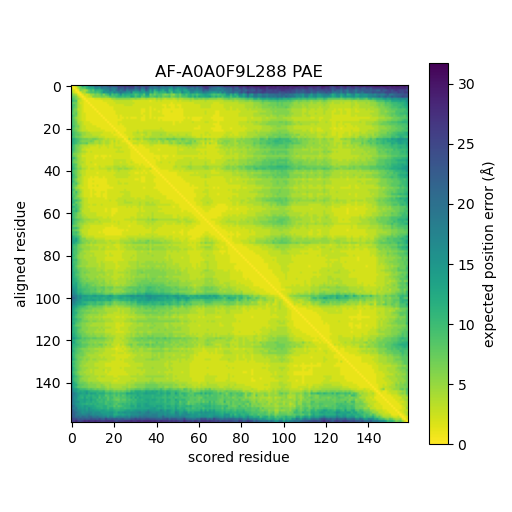.808 -2.567 13.861 1.00 81.69 147 TYR A CA 1
ATOM 1240 C C . TYR A 1 147 ? -20.583 -1.340 13.384 1.00 81.69 147 TYR A C 1
ATOM 1242 O O . TYR A 1 147 ? -21.539 -0.908 14.035 1.00 81.69 147 TYR A O 1
ATOM 1250 N N . HIS A 1 148 ? -20.229 -0.789 12.225 1.00 84.31 148 HIS A N 1
ATOM 1251 C CA . HIS A 1 148 ? -20.942 0.340 11.641 1.00 84.31 148 HIS A CA 1
ATOM 1252 C C . HIS A 1 148 ? -22.395 -0.025 11.333 1.00 84.31 148 HIS A C 1
ATOM 1254 O O . HIS A 1 148 ? -23.306 0.767 11.603 1.00 84.31 148 HIS A O 1
ATOM 1260 N N . GLN A 1 149 ? -22.636 -1.243 10.841 1.00 84.06 149 GLN A N 1
ATOM 1261 C CA . GLN A 1 149 ? -23.982 -1.761 10.634 1.00 84.06 149 GLN A CA 1
ATOM 1262 C C . GLN A 1 149 ? -24.748 -1.907 11.956 1.00 84.06 149 GLN A C 1
ATOM 1264 O O . GLN A 1 149 ? -25.901 -1.471 12.032 1.00 84.06 149 GLN A O 1
ATOM 1269 N N . TYR A 1 150 ? -24.118 -2.445 13.003 1.00 81.38 150 TYR A N 1
ATOM 1270 C CA . TYR A 1 150 ? -24.712 -2.545 14.337 1.00 81.38 150 TYR A CA 1
ATOM 1271 C C . TYR A 1 150 ? -25.142 -1.172 14.878 1.00 81.38 150 TYR A C 1
ATOM 1273 O O . TYR A 1 150 ? -26.312 -0.980 15.215 1.00 81.38 150 TYR A O 1
ATOM 1281 N N . ILE A 1 151 ? -24.240 -0.185 14.881 1.00 82.38 151 ILE A N 1
ATOM 1282 C CA . ILE A 1 151 ? -24.529 1.178 15.358 1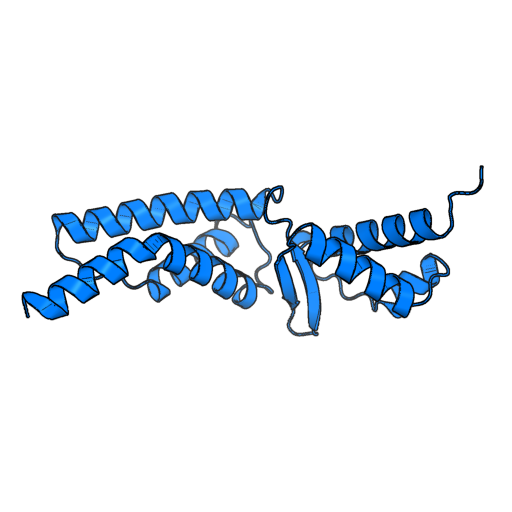.00 82.38 151 ILE A CA 1
ATOM 1283 C C . ILE A 1 151 ? -25.674 1.812 14.561 1.00 82.38 151 ILE A C 1
ATOM 1285 O O . ILE A 1 151 ? -26.546 2.476 15.128 1.00 82.38 151 ILE A O 1
ATOM 1289 N N . LYS A 1 152 ? -25.704 1.601 13.240 1.00 86.12 152 LYS A N 1
ATOM 1290 C CA . LYS A 1 152 ? -26.773 2.109 12.372 1.00 86.12 152 LYS A CA 1
ATOM 1291 C C . LYS A 1 152 ? -28.132 1.505 12.727 1.00 86.12 152 LYS A C 1
ATOM 1293 O O . LYS A 1 152 ? -29.127 2.227 12.732 1.00 86.12 152 LYS A O 1
ATOM 1298 N N . LEU A 1 153 ? -28.187 0.207 13.024 1.00 85.94 153 LEU A N 1
ATOM 1299 C CA . LEU A 1 153 ? -29.415 -0.464 13.456 1.00 85.94 153 LEU A CA 1
ATOM 1300 C C . LEU A 1 153 ? -29.853 0.013 14.844 1.00 85.94 153 LEU A C 1
ATOM 1302 O O . LEU A 1 153 ? -31.032 0.306 15.033 1.00 85.94 153 LEU A O 1
ATOM 1306 N N . GLN A 1 154 ? -28.914 0.168 15.779 1.00 80.38 154 GLN A N 1
ATOM 1307 C CA . GLN A 1 154 ? -29.199 0.682 17.117 1.00 80.38 154 GLN A CA 1
ATOM 1308 C C . GLN A 1 154 ? -29.830 2.081 17.056 1.00 80.38 154 GLN A C 1
ATOM 1310 O O . GLN A 1 154 ? -30.892 2.298 17.632 1.00 80.38 154 GLN A O 1
ATOM 1315 N N . LYS A 1 155 ? -29.241 2.995 16.274 1.00 80.50 155 LYS A N 1
ATOM 1316 C CA . LYS A 1 155 ? -29.777 4.349 16.046 1.00 80.50 155 LYS A CA 1
ATOM 1317 C C . LYS A 1 155 ? -31.130 4.380 15.338 1.00 80.50 155 LYS A C 1
ATOM 1319 O O . LYS A 1 155 ? -31.810 5.389 15.408 1.00 80.50 155 LYS A O 1
ATOM 1324 N N . LYS A 1 156 ? -31.481 3.339 14.580 1.00 85.69 156 LYS A N 1
ATOM 1325 C CA . LYS A 1 156 ? -32.740 3.289 13.826 1.00 85.69 156 LYS A CA 1
ATOM 1326 C C . LYS A 1 156 ? -33.905 2.768 14.669 1.00 85.69 156 LYS A C 1
ATOM 1328 O O . LYS A 1 156 ? -35.040 3.160 14.423 1.00 85.69 156 LYS A O 1
ATOM 1333 N N . TYR A 1 157 ? -33.638 1.826 15.572 1.00 82.12 157 TYR A N 1
ATOM 1334 C CA . TYR A 1 157 ? -34.687 1.071 16.263 1.00 82.12 157 TYR A CA 1
ATOM 1335 C C . TYR A 1 157 ? -34.743 1.301 17.777 1.00 82.12 157 TYR A C 1
ATOM 1337 O O . TYR A 1 157 ? -35.750 0.949 18.383 1.00 82.12 157 TYR A O 1
ATOM 1345 N N . PHE A 1 158 ? -33.694 1.855 18.391 1.00 70.88 158 PHE A N 1
ATOM 1346 C CA . PHE A 1 158 ? -33.572 1.944 19.852 1.00 70.88 158 PHE A CA 1
ATOM 1347 C C . PHE A 1 158 ? -33.242 3.348 20.383 1.00 70.88 158 PHE A C 1
ATOM 1349 O O . PHE A 1 158 ? -33.223 3.534 21.598 1.00 70.88 158 PHE A O 1
ATOM 1356 N N . ILE A 1 159 ? -32.979 4.315 19.499 1.00 56.59 159 ILE A N 1
ATOM 1357 C CA . ILE A 1 159 ? -32.777 5.745 19.794 1.00 56.59 159 ILE A CA 1
ATOM 1358 C C . ILE A 1 159 ? -33.750 6.518 18.909 1.00 56.59 159 ILE A C 1
ATOM 1360 O O . ILE A 1 159 ? -34.360 7.482 19.415 1.00 56.59 159 ILE A O 1
#